Protein AF-G0NID2-F1 (afdb_monomer_lite)

Foldseek 3Di:
DCPPQLVDPPRFKDKDFAPAFDDLVVVCVVQNAADVVQRQWGWADRPPAQKTWIWGGDGGMIIIGIDGD

Secondary structure (DSSP, 8-state):
-HHHHTT-TT--EEEEE-SS---HHHHHHHH-SPBTTBTTEEEEEPTTSSEEEEEEEETTEEEEEEEE-

Radius of gyration: 11.78 Å; chains: 1; bounding box: 29×21×26 Å

Structure (mmCIF, N/CA/C/O backbone):
data_AF-G0NID2-F1
#
_entry.id   AF-G0NID2-F1
#
loop_
_atom_site.group_PDB
_atom_site.id
_atom_site.type_symbol
_atom_site.label_atom_id
_atom_site.label_alt_id
_atom_site.label_comp_id
_atom_site.label_asym_id
_atom_site.label_entity_id
_atom_site.label_seq_id
_atom_site.pdbx_PDB_ins_code
_atom_site.Cartn_x
_atom_site.Cartn_y
_atom_site.Cartn_z
_atom_site.occupancy
_atom_site.B_iso_or_equiv
_atom_site.auth_seq_id
_atom_site.auth_comp_id
_atom_site.auth_asym_id
_atom_site.auth_atom_id
_atom_site.pdbx_PDB_model_num
ATOM 1 N N . MET A 1 1 ? 8.373 1.903 8.215 1.00 60.34 1 MET A N 1
ATOM 2 C CA . MET A 1 1 ? 7.167 2.608 7.710 1.00 60.34 1 MET A CA 1
ATOM 3 C C . MET A 1 1 ? 5.906 2.167 8.446 1.00 60.34 1 MET A C 1
ATOM 5 O O . MET A 1 1 ? 5.208 3.017 8.990 1.00 60.34 1 MET A O 1
ATOM 9 N N . ARG A 1 2 ? 5.654 0.852 8.521 1.00 64.50 2 ARG A N 1
ATOM 10 C CA . ARG A 1 2 ? 4.459 0.259 9.134 1.00 64.50 2 ARG A CA 1
ATOM 11 C C . ARG A 1 2 ? 4.165 0.734 10.563 1.00 64.50 2 ARG A C 1
ATOM 13 O O . ARG A 1 2 ? 3.037 1.097 10.872 1.00 64.50 2 ARG A O 1
ATOM 20 N N . GLU A 1 3 ? 5.182 0.792 11.420 1.00 65.25 3 GLU A N 1
ATOM 21 C CA . GLU A 1 3 ? 4.976 1.068 12.848 1.00 65.25 3 GLU A CA 1
ATOM 22 C C . GLU A 1 3 ? 4.520 2.492 13.188 1.00 65.25 3 GLU A C 1
ATOM 24 O O . GLU A 1 3 ? 3.910 2.680 14.236 1.00 65.25 3 GLU A O 1
ATOM 29 N N . ILE A 1 4 ? 4.798 3.484 12.335 1.00 64.25 4 ILE A N 1
ATOM 30 C CA . ILE A 1 4 ? 4.478 4.894 12.616 1.00 64.25 4 ILE A CA 1
ATOM 31 C C . ILE A 1 4 ? 3.172 5.300 11.928 1.00 64.25 4 ILE A C 1
ATOM 33 O O . ILE A 1 4 ? 2.312 5.913 12.556 1.00 64.25 4 ILE A O 1
ATOM 37 N N . LEU A 1 5 ? 2.993 4.933 10.654 1.00 67.50 5 LEU A N 1
ATOM 38 C CA . LEU A 1 5 ? 1.831 5.373 9.875 1.00 67.50 5 LEU A CA 1
ATOM 39 C C . LEU A 1 5 ? 0.536 4.688 10.325 1.00 67.50 5 LEU A C 1
ATOM 41 O O . LEU A 1 5 ? -0.490 5.348 10.461 1.00 67.50 5 LEU A O 1
ATOM 45 N N . PHE A 1 6 ? 0.585 3.388 10.625 1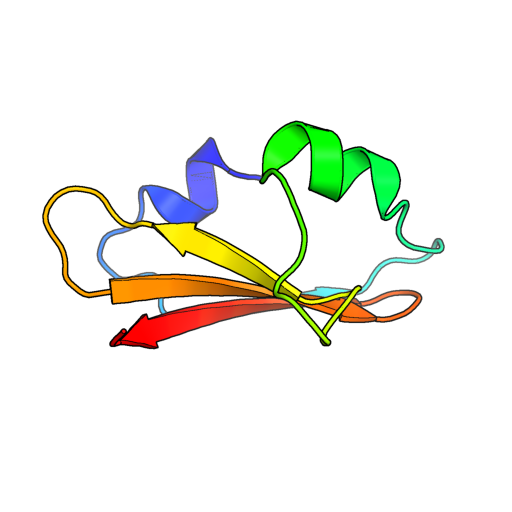.00 72.81 6 PHE A N 1
ATOM 46 C CA . PHE A 1 6 ? -0.629 2.608 10.887 1.00 72.81 6 PHE A CA 1
ATOM 47 C C . PHE A 1 6 ? -1.062 2.573 12.355 1.00 72.81 6 PHE A C 1
ATOM 49 O O . PHE A 1 6 ? -2.143 2.078 12.657 1.00 72.81 6 PHE A O 1
ATOM 56 N N . LYS A 1 7 ? -0.252 3.111 13.276 1.00 78.88 7 LYS A N 1
ATOM 57 C CA . LYS A 1 7 ? -0.636 3.259 14.692 1.00 78.88 7 LYS A CA 1
ATOM 58 C C . LYS A 1 7 ? -1.348 4.579 14.985 1.00 78.88 7 LYS A C 1
ATOM 60 O O . LYS A 1 7 ? -1.938 4.720 16.051 1.00 78.88 7 LYS A O 1
ATOM 65 N N . SER A 1 8 ? -1.289 5.550 14.072 1.00 82.75 8 SER A N 1
ATOM 66 C CA . SER A 1 8 ? -1.955 6.835 14.268 1.00 82.75 8 SER A CA 1
ATOM 67 C C . SER A 1 8 ? -3.466 6.698 14.029 1.00 82.75 8 SER A C 1
ATOM 69 O O . SER A 1 8 ? -3.881 6.400 12.903 1.00 82.75 8 SER A O 1
ATOM 71 N N . PRO A 1 9 ? -4.316 6.957 15.042 1.00 81.75 9 PRO A N 1
ATOM 72 C CA . PRO A 1 9 ? -5.763 6.824 14.895 1.00 81.75 9 PRO A CA 1
ATOM 73 C C . PRO A 1 9 ? -6.346 7.841 13.907 1.00 81.75 9 PRO A C 1
ATOM 75 O O . PRO A 1 9 ? -7.397 7.579 13.333 1.00 81.75 9 PRO A O 1
ATOM 78 N N . VAL A 1 10 ? -5.641 8.952 13.669 1.00 86.69 10 VAL A N 1
ATOM 79 C CA . VAL A 1 10 ? -6.063 10.069 12.807 1.00 86.69 10 VAL A CA 1
ATOM 80 C C . VAL A 1 10 ? -5.354 10.092 11.450 1.00 86.69 10 VAL A C 1
ATOM 82 O O . VAL A 1 10 ? -5.485 11.054 10.700 1.00 86.69 10 VAL A O 1
ATOM 85 N N . PHE A 1 11 ? -4.555 9.073 11.121 1.00 88.75 11 PHE A N 1
ATOM 86 C CA . PHE A 1 11 ? -3.906 9.020 9.814 1.00 88.75 11 PHE A CA 1
ATOM 87 C C . PHE A 1 11 ? -4.926 8.710 8.710 1.00 88.75 11 PHE A C 1
ATOM 89 O O . PHE A 1 11 ? -5.536 7.636 8.694 1.00 88.75 11 PHE A O 1
ATOM 96 N N . GLU A 1 12 ? -5.067 9.656 7.778 1.00 91.94 12 GLU A N 1
ATOM 97 C CA . GLU A 1 12 ? -5.956 9.552 6.617 1.00 91.94 12 GLU A CA 1
ATOM 98 C C . GLU A 1 12 ? -5.203 9.242 5.323 1.00 91.94 12 GLU A C 1
ATOM 100 O O . GLU A 1 12 ? -5.606 8.349 4.583 1.00 91.94 12 GLU A O 1
ATOM 105 N N . LYS A 1 13 ? -4.124 9.977 5.017 1.00 94.88 13 LYS A N 1
ATOM 106 C CA . LYS A 1 13 ? -3.350 9.780 3.785 1.00 94.88 13 LYS A CA 1
ATOM 107 C C . LYS A 1 13 ? -1.927 10.325 3.868 1.00 94.88 13 LYS A C 1
ATOM 109 O O . LYS A 1 13 ? -1.678 11.330 4.531 1.00 94.88 13 LYS A O 1
ATOM 114 N N . CYS A 1 14 ? -1.018 9.732 3.099 1.00 93.19 14 CYS A N 1
ATOM 115 C CA . CYS A 1 14 ? 0.265 10.338 2.750 1.00 93.19 14 CYS A CA 1
ATOM 116 C C . CYS A 1 14 ? 0.734 9.920 1.355 1.00 93.19 14 CYS A C 1
ATOM 118 O O . CYS A 1 14 ? 0.305 8.906 0.807 1.00 93.19 14 CYS A O 1
ATOM 120 N N . SER A 1 15 ? 1.670 10.695 0.811 1.00 94.50 15 SER A N 1
ATOM 121 C CA . SER A 1 15 ? 2.391 10.379 -0.417 1.00 94.50 15 SER A CA 1
ATOM 122 C C . SER A 1 15 ? 3.884 10.504 -0.154 1.00 94.50 15 SER A C 1
ATOM 124 O O . SER A 1 15 ? 4.323 11.485 0.443 1.00 94.50 15 SER A O 1
ATOM 126 N N . LEU A 1 16 ? 4.657 9.538 -0.633 1.00 92.62 16 LEU A N 1
ATOM 127 C CA . LEU A 1 16 ? 6.113 9.531 -0.565 1.00 92.62 16 LEU A CA 1
ATOM 128 C C . LEU A 1 16 ? 6.659 9.483 -1.986 1.00 92.62 16 LEU A C 1
ATOM 130 O O . LEU A 1 16 ? 6.305 8.586 -2.747 1.00 92.62 16 LEU A O 1
ATOM 134 N N . SER A 1 17 ? 7.517 10.438 -2.326 1.00 95.38 17 SER A N 1
ATOM 135 C CA . SER A 1 17 ? 8.273 10.423 -3.578 1.00 95.38 17 SER A CA 1
ATOM 136 C C . SER A 1 17 ? 9.668 9.877 -3.311 1.00 95.38 17 SER A C 1
ATOM 138 O O . SER A 1 17 ? 10.303 10.241 -2.320 1.00 95.38 17 SER A O 1
ATOM 140 N N . LEU A 1 18 ? 10.139 9.006 -4.192 1.00 91.69 18 LEU A N 1
ATOM 141 C CA . LEU A 1 18 ? 11.428 8.338 -4.089 1.00 91.69 18 LEU A CA 1
ATOM 142 C C . LEU A 1 18 ? 12.332 8.787 -5.236 1.00 91.69 18 LEU A C 1
ATOM 144 O O . LEU A 1 18 ? 11.864 9.129 -6.316 1.00 91.69 18 LEU A O 1
ATOM 148 N N . PHE A 1 19 ? 13.642 8.765 -5.009 1.00 94.38 19 PHE A N 1
ATOM 149 C CA . PHE A 1 19 ? 14.632 9.013 -6.065 1.00 94.38 19 PHE A CA 1
ATOM 150 C C . PHE A 1 19 ? 14.974 7.752 -6.866 1.00 94.38 19 PHE A C 1
ATOM 152 O O . PHE A 1 19 ? 15.667 7.826 -7.877 1.00 94.38 19 PHE A O 1
ATOM 159 N N . VAL A 1 20 ? 14.519 6.593 -6.393 1.00 92.88 20 VAL A N 1
ATOM 160 C CA . VAL A 1 20 ? 14.806 5.281 -6.970 1.00 92.88 20 VAL A CA 1
ATOM 161 C C . VAL A 1 20 ? 13.505 4.531 -7.234 1.00 92.88 20 VAL A C 1
ATOM 163 O O . VAL A 1 20 ? 12.507 4.810 -6.558 1.00 92.88 20 VAL A O 1
ATOM 166 N N . PRO A 1 21 ? 13.506 3.593 -8.197 1.00 92.50 21 PRO A N 1
ATOM 167 C CA . PRO A 1 21 ? 12.357 2.740 -8.438 1.00 92.50 21 PRO A CA 1
ATOM 168 C C . PRO A 1 21 ? 11.936 1.958 -7.193 1.00 92.50 21 PRO A C 1
ATOM 170 O O . PRO A 1 21 ? 12.777 1.546 -6.389 1.00 92.50 21 PRO A O 1
ATOM 173 N N . ILE A 1 22 ? 10.633 1.738 -7.048 1.00 92.31 22 ILE A N 1
ATOM 174 C CA . ILE A 1 22 ? 10.080 0.901 -5.984 1.00 92.31 22 ILE A CA 1
ATOM 175 C C . ILE A 1 22 ? 10.356 -0.573 -6.274 1.00 92.31 22 ILE A C 1
ATOM 177 O O . ILE A 1 22 ? 10.002 -1.081 -7.337 1.00 92.31 22 ILE A O 1
ATOM 181 N N . ASP A 1 23 ? 10.907 -1.277 -5.287 1.00 91.81 23 ASP A N 1
ATOM 182 C CA . ASP A 1 23 ? 10.950 -2.737 -5.289 1.00 91.81 23 ASP A CA 1
ATOM 183 C C . ASP A 1 23 ? 9.603 -3.302 -4.820 1.00 91.81 23 ASP A C 1
ATOM 185 O O . ASP A 1 23 ? 9.286 -3.295 -3.630 1.00 91.81 23 ASP A O 1
ATOM 189 N N . VAL A 1 24 ? 8.798 -3.779 -5.770 1.00 91.00 24 VAL A N 1
ATOM 190 C CA . VAL A 1 24 ? 7.479 -4.369 -5.494 1.00 91.00 24 VAL A CA 1
ATOM 191 C C . VAL A 1 24 ? 7.598 -5.633 -4.635 1.00 91.00 24 VAL A C 1
ATOM 193 O O . VAL A 1 24 ? 6.753 -5.856 -3.771 1.00 91.00 24 VAL A O 1
ATOM 196 N N . SER A 1 25 ? 8.679 -6.403 -4.786 1.00 92.12 25 SER A N 1
ATOM 197 C CA . SER A 1 25 ? 8.891 -7.659 -4.050 1.00 92.12 25 SER A CA 1
ATOM 198 C C . SER A 1 25 ? 9.031 -7.404 -2.547 1.00 92.12 25 SER A C 1
ATOM 200 O O . SER A 1 25 ? 8.533 -8.168 -1.721 1.00 92.12 25 SER A O 1
ATOM 202 N N . ALA A 1 26 ? 9.660 -6.284 -2.177 1.00 92.00 26 ALA A N 1
ATOM 203 C CA . ALA A 1 26 ? 9.765 -5.856 -0.785 1.00 92.00 26 ALA A CA 1
ATOM 204 C C . ALA A 1 26 ? 8.390 -5.521 -0.176 1.00 92.00 26 ALA A C 1
ATOM 206 O O . ALA A 1 26 ? 8.156 -5.773 1.007 1.00 92.00 26 ALA A O 1
ATOM 207 N N . PHE A 1 27 ? 7.462 -4.981 -0.974 1.00 92.56 27 PHE A N 1
ATOM 208 C CA . PHE A 1 27 ? 6.088 -4.734 -0.531 1.00 92.56 27 PHE A CA 1
ATOM 209 C C . PHE A 1 27 ? 5.282 -6.025 -0.426 1.00 92.56 27 PHE A C 1
ATOM 211 O O . PHE A 1 27 ? 4.544 -6.175 0.544 1.00 92.56 27 PHE A O 1
ATOM 218 N N . GLU A 1 28 ? 5.457 -6.971 -1.348 1.00 93.44 28 GLU A N 1
ATOM 219 C CA . GLU A 1 28 ? 4.809 -8.284 -1.258 1.00 93.44 28 GLU A CA 1
ATOM 220 C C . GLU A 1 28 ? 5.227 -9.039 0.010 1.00 93.44 28 GLU A C 1
ATOM 222 O O . GLU A 1 28 ? 4.396 -9.627 0.702 1.00 93.44 28 GLU A O 1
ATOM 227 N N . GLN A 1 29 ? 6.509 -8.964 0.374 1.00 92.81 29 GLN A N 1
ATOM 228 C CA . GLN A 1 29 ? 7.016 -9.574 1.600 1.00 92.81 29 GLN A CA 1
ATOM 229 C C . GLN A 1 29 ? 6.425 -8.941 2.874 1.00 92.81 29 GLN A C 1
ATOM 231 O O . GLN A 1 29 ? 6.173 -9.648 3.849 1.00 92.81 29 GLN A O 1
ATOM 236 N N . GLU A 1 30 ? 6.213 -7.622 2.890 1.00 90.62 30 GLU A N 1
ATOM 237 C CA . GLU A 1 30 ? 5.726 -6.899 4.074 1.00 90.62 30 GLU A CA 1
ATOM 238 C C . GLU A 1 30 ? 4.193 -6.908 4.200 1.00 90.62 30 GLU A C 1
ATOM 240 O O . GLU A 1 30 ? 3.654 -7.009 5.307 1.00 90.62 30 GLU A O 1
ATOM 245 N N . PHE A 1 31 ? 3.483 -6.773 3.078 1.00 90.69 31 PHE A N 1
ATOM 246 C CA . PHE A 1 31 ? 2.034 -6.562 3.030 1.00 90.69 31 PHE A CA 1
ATOM 247 C C . PHE A 1 31 ? 1.250 -7.761 2.491 1.00 90.69 31 PHE A C 1
ATOM 249 O O . PHE A 1 31 ? 0.022 -7.756 2.580 1.00 90.69 31 PHE A O 1
ATOM 256 N N . GLY A 1 32 ? 1.931 -8.794 1.997 1.00 92.31 32 GLY A N 1
ATOM 257 C CA . GLY A 1 32 ? 1.311 -9.945 1.352 1.00 92.31 32 GLY A CA 1
ATOM 258 C C . GLY A 1 32 ? 1.016 -9.690 -0.124 1.00 92.31 32 GLY A C 1
ATOM 259 O O . GLY A 1 32 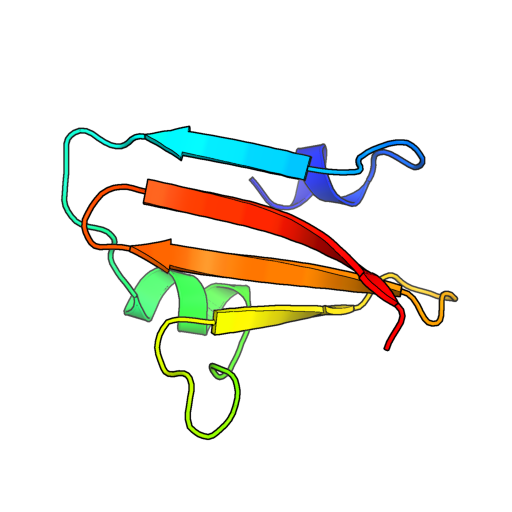? 1.609 -8.824 -0.759 1.00 92.31 32 GLY A O 1
ATOM 260 N N . GLU A 1 33 ? 0.093 -10.461 -0.688 1.00 94.31 33 GLU A N 1
ATOM 261 C CA . GLU A 1 33 ? -0.209 -10.386 -2.117 1.00 94.31 33 GLU A CA 1
ATOM 262 C C . GLU A 1 33 ? -0.886 -9.066 -2.508 1.00 94.31 33 GLU A C 1
ATOM 264 O O . GLU A 1 33 ? -1.726 -8.518 -1.786 1.00 94.31 33 GLU A O 1
ATOM 269 N N . ALA A 1 34 ? -0.549 -8.580 -3.702 1.00 95.12 34 ALA A N 1
ATOM 270 C CA . ALA A 1 34 ? -1.255 -7.469 -4.312 1.00 95.12 34 ALA A CA 1
ATOM 271 C C . ALA A 1 34 ? -2.722 -7.830 -4.606 1.00 95.12 34 ALA A C 1
ATOM 273 O O . ALA A 1 34 ? -3.098 -8.985 -4.823 1.00 95.12 34 ALA A O 1
ATOM 274 N N . VAL A 1 35 ? -3.571 -6.808 -4.678 1.00 95.06 35 VAL A N 1
ATOM 275 C CA . VAL A 1 35 ? -4.988 -6.947 -5.011 1.00 95.06 35 VAL A CA 1
ATOM 276 C C . VAL A 1 35 ? -5.131 -7.568 -6.401 1.00 95.06 35 VAL A C 1
ATOM 278 O O . VAL A 1 35 ? -4.515 -7.132 -7.376 1.00 95.06 35 VAL A O 1
ATOM 281 N N . ARG A 1 36 ? -6.000 -8.577 -6.524 1.00 94.50 36 ARG A N 1
ATOM 282 C CA . ARG A 1 36 ? -6.234 -9.281 -7.790 1.00 94.50 36 ARG A CA 1
ATOM 283 C C . ARG A 1 36 ? -6.625 -8.301 -8.904 1.00 94.50 36 ARG A C 1
ATOM 285 O O . ARG A 1 36 ? -7.616 -7.585 -8.799 1.00 94.50 36 ARG A O 1
ATOM 292 N N . GLY A 1 37 ? -5.852 -8.297 -9.991 1.00 93.38 37 GLY A N 1
ATOM 293 C CA . GLY A 1 37 ? -6.043 -7.380 -11.123 1.00 93.38 37 GLY A CA 1
ATOM 294 C C . GLY A 1 37 ? -5.458 -5.974 -10.920 1.00 93.38 37 GLY A C 1
ATOM 295 O O . GLY A 1 37 ? -5.574 -5.145 -11.818 1.00 93.38 37 GLY A O 1
ATOM 296 N N . ARG A 1 38 ? -4.816 -5.703 -9.776 1.00 93.50 38 ARG A N 1
ATOM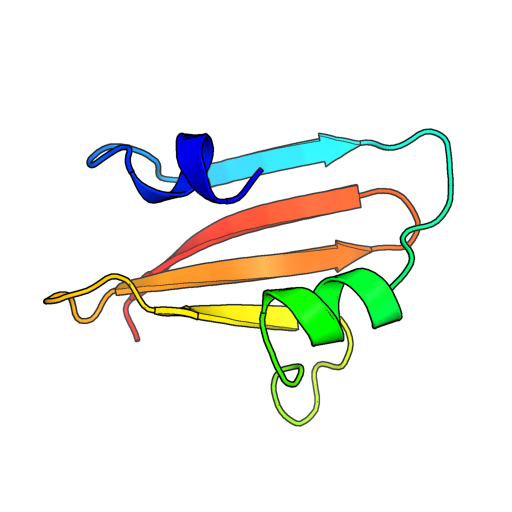 297 C CA . ARG A 1 38 ? -4.107 -4.457 -9.449 1.00 93.50 38 ARG A CA 1
ATOM 298 C C . ARG A 1 38 ? -2.738 -4.787 -8.819 1.00 93.50 38 ARG A C 1
ATOM 300 O O . ARG A 1 38 ? -2.583 -4.671 -7.607 1.00 93.50 38 ARG A O 1
ATOM 307 N N . PRO A 1 39 ? -1.734 -5.181 -9.626 1.00 91.19 39 PRO A N 1
ATOM 308 C CA . PRO A 1 39 ? -0.450 -5.712 -9.139 1.00 91.19 39 PRO A CA 1
ATOM 309 C C . PRO A 1 39 ? 0.393 -4.707 -8.337 1.00 91.19 39 PRO A C 1
ATOM 311 O O . PRO A 1 39 ? 1.354 -5.087 -7.685 1.00 91.19 39 PRO A O 1
ATOM 314 N N . SER A 1 40 ? 0.040 -3.424 -8.375 1.00 95.06 40 SER A N 1
ATOM 315 C CA . SER A 1 40 ? 0.721 -2.360 -7.632 1.00 95.06 40 SER A CA 1
ATOM 316 C C . SER A 1 40 ? -0.128 -1.815 -6.481 1.00 95.06 40 SER A C 1
ATOM 318 O O . SER A 1 40 ? 0.149 -0.735 -5.968 1.00 95.06 40 SER A O 1
ATOM 320 N N . THR A 1 41 ? -1.199 -2.513 -6.097 1.00 96.69 41 THR A N 1
ATOM 321 C CA . THR A 1 41 ? -2.098 -2.107 -5.014 1.00 96.69 41 THR A CA 1
ATOM 322 C C . THR A 1 41 ? -2.122 -3.169 -3.929 1.00 96.69 41 THR A C 1
ATOM 324 O O . THR A 1 41 ? -2.354 -4.335 -4.220 1.00 96.69 41 THR A O 1
ATOM 327 N N . PHE A 1 42 ? -1.950 -2.758 -2.677 1.00 95.56 42 PHE A N 1
ATOM 328 C CA . PHE A 1 42 ? -1.967 -3.626 -1.502 1.00 95.56 42 PHE A CA 1
ATOM 329 C C . PHE A 1 42 ? -2.980 -3.102 -0.493 1.00 95.56 42 PHE A C 1
ATOM 331 O O . PHE A 1 42 ? -3.170 -1.888 -0.363 1.00 95.56 42 PHE A O 1
ATOM 338 N N . HIS A 1 43 ? -3.618 -4.011 0.240 1.00 94.62 43 HIS A N 1
ATOM 339 C CA . HIS A 1 43 ? -4.563 -3.673 1.302 1.00 94.62 43 HIS A CA 1
ATOM 340 C C . HIS A 1 43 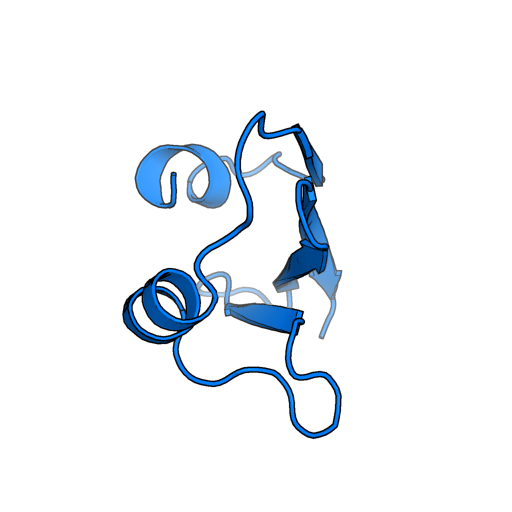? -4.023 -4.152 2.646 1.00 94.62 43 HIS A C 1
ATOM 342 O O . HIS A 1 43 ? -3.771 -5.337 2.837 1.00 94.62 43 HIS A O 1
ATOM 348 N N . HIS A 1 44 ? -3.865 -3.223 3.588 1.00 91.81 44 HIS A N 1
ATOM 349 C CA . HIS A 1 44 ? -3.458 -3.526 4.956 1.00 91.81 44 HIS A CA 1
ATOM 350 C C . HIS A 1 44 ? -4.629 -3.286 5.923 1.00 91.81 44 HIS A C 1
ATOM 352 O O . HIS A 1 44 ? -5.027 -2.132 6.105 1.00 91.81 44 HIS A O 1
ATOM 358 N N . PRO A 1 45 ? -5.207 -4.331 6.541 1.00 91.31 45 PRO A N 1
ATOM 359 C CA . PRO A 1 45 ? -6.389 -4.182 7.386 1.00 91.31 45 PRO A CA 1
ATOM 360 C C . PRO A 1 45 ? -6.081 -3.415 8.677 1.00 91.31 45 PRO A C 1
ATOM 362 O O . PRO A 1 45 ? -5.015 -3.586 9.273 1.00 91.31 45 PRO A O 1
ATOM 365 N N . ILE A 1 46 ? -7.038 -2.608 9.143 1.00 89.50 46 ILE A N 1
ATOM 366 C CA . ILE A 1 46 ? -6.969 -1.965 10.458 1.00 89.50 46 ILE A CA 1
ATOM 367 C C . ILE A 1 46 ? -7.664 -2.881 11.475 1.00 89.50 46 ILE A C 1
ATOM 369 O O . ILE A 1 46 ? -8.844 -3.194 11.303 1.00 89.50 46 ILE A O 1
ATOM 373 N N . PRO A 1 47 ? -6.978 -3.324 12.546 1.00 87.25 47 PRO A N 1
ATOM 374 C CA . PRO A 1 47 ? -7.595 -4.189 13.547 1.00 87.25 47 PRO A CA 1
ATOM 375 C C . PRO A 1 47 ? -8.867 -3.573 14.142 1.00 87.25 47 PRO A C 1
ATOM 377 O O . PRO A 1 47 ? -8.871 -2.404 14.523 1.00 87.25 47 PRO A O 1
ATOM 380 N N . ASN A 1 48 ? -9.925 -4.381 14.274 1.00 88.56 48 ASN A N 1
ATOM 381 C CA . ASN A 1 48 ? -11.227 -3.984 14.833 1.00 88.56 48 ASN A CA 1
ATOM 382 C C . ASN A 1 48 ? -11.941 -2.843 14.079 1.00 88.56 48 ASN A C 1
ATOM 384 O O . ASN A 1 48 ? -12.761 -2.141 14.669 1.00 88.56 48 ASN A O 1
ATOM 388 N N . SER A 1 49 ? -11.642 -2.649 12.793 1.00 88.38 49 SER A N 1
ATOM 389 C CA . SER A 1 49 ? -12.319 -1.682 11.928 1.00 88.38 49 SER A CA 1
ATOM 390 C C . SER A 1 49 ? -12.741 -2.345 10.614 1.00 88.38 49 SER A C 1
ATOM 392 O O . SER A 1 49 ? -12.116 -3.306 10.172 1.00 88.38 49 SER A O 1
ATOM 394 N N . ASN A 1 50 ? -13.780 -1.804 9.973 1.00 92.25 50 ASN A N 1
ATOM 395 C CA . ASN A 1 50 ? -14.103 -2.112 8.571 1.00 92.25 50 ASN A CA 1
ATOM 396 C C . ASN A 1 50 ? -13.239 -1.294 7.596 1.00 92.25 50 ASN A C 1
ATOM 398 O O . ASN A 1 50 ? -13.419 -1.355 6.382 1.00 92.25 50 ASN A O 1
ATOM 402 N N . GLU A 1 51 ? -12.333 -0.478 8.125 1.00 93.00 51 GLU A N 1
ATOM 403 C CA . GLU A 1 51 ? -11.385 0.299 7.350 1.00 93.00 51 GLU A CA 1
ATOM 404 C C . GLU A 1 51 ? -10.084 -0.470 7.104 1.00 93.00 51 GLU A C 1
ATOM 406 O O . GLU A 1 51 ? -9.674 -1.354 7.861 1.00 93.00 51 GLU A O 1
ATOM 411 N N . TYR A 1 52 ? -9.384 -0.072 6.052 1.00 93.19 52 TYR A N 1
ATOM 412 C CA . TYR A 1 52 ? -8.072 -0.583 5.694 1.00 93.19 52 TYR A CA 1
ATOM 413 C C . TYR A 1 52 ? -7.206 0.548 5.137 1.00 93.19 52 TYR A C 1
ATOM 415 O O . TYR A 1 52 ? -7.698 1.611 4.751 1.00 93.19 52 TYR A O 1
ATOM 423 N N . PHE A 1 53 ? -5.900 0.324 5.085 1.00 93.56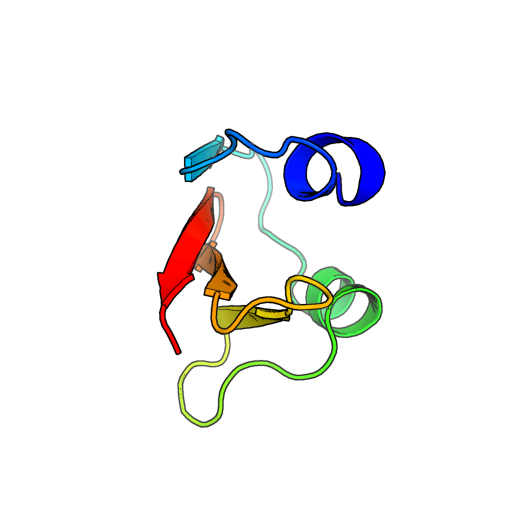 53 PHE A N 1
ATOM 424 C CA . PHE A 1 53 ? -4.986 1.178 4.345 1.00 93.56 53 PHE A CA 1
ATOM 425 C C . PHE A 1 53 ? -4.766 0.611 2.949 1.00 93.56 53 PHE A C 1
ATOM 427 O O . PHE A 1 53 ? -4.277 -0.506 2.786 1.00 93.56 53 PHE A O 1
ATOM 434 N N . GLU A 1 54 ? -5.132 1.394 1.943 1.00 96.25 54 GLU A N 1
ATOM 435 C CA . GLU A 1 54 ? -4.787 1.149 0.552 1.00 96.25 54 GLU A CA 1
ATOM 436 C C . GLU A 1 54 ? -3.404 1.729 0.275 1.00 96.25 54 GLU A C 1
ATOM 438 O O . GLU A 1 54 ? -3.164 2.910 0.533 1.00 96.25 54 GLU A O 1
ATOM 443 N N . ILE A 1 55 ? -2.507 0.893 -0.237 1.00 96.06 55 ILE A N 1
ATOM 444 C CA . ILE A 1 55 ? -1.142 1.256 -0.603 1.00 96.06 55 ILE A CA 1
ATOM 445 C C . ILE A 1 55 ? -1.023 1.089 -2.112 1.00 96.06 55 ILE A C 1
ATOM 447 O O . ILE A 1 55 ? -1.231 -0.007 -2.628 1.00 96.06 55 ILE A O 1
ATOM 451 N N . IL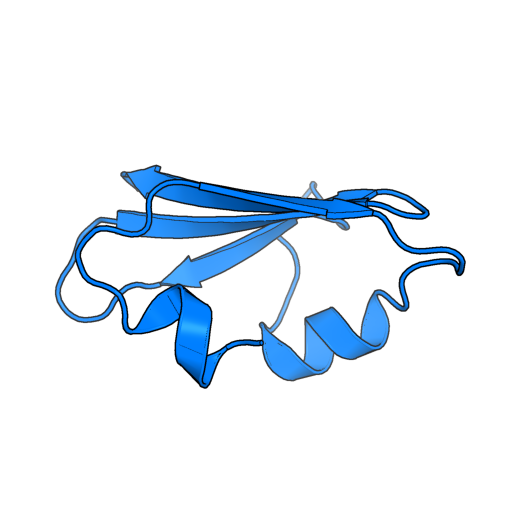E A 1 56 ? -0.693 2.164 -2.817 1.00 96.94 56 ILE A N 1
ATOM 452 C CA . ILE A 1 56 ? -0.523 2.176 -4.268 1.00 96.94 56 ILE A CA 1
ATOM 453 C C . ILE A 1 56 ? 0.932 2.505 -4.575 1.00 96.94 56 ILE A C 1
ATOM 455 O O . ILE A 1 56 ? 1.459 3.530 -4.138 1.00 96.94 56 ILE A O 1
ATOM 459 N N . LEU A 1 57 ? 1.570 1.621 -5.333 1.00 95.75 57 LEU A N 1
ATOM 460 C CA . LEU A 1 57 ? 2.923 1.786 -5.833 1.00 95.75 57 LEU A CA 1
ATOM 461 C C . LEU A 1 57 ? 2.858 2.299 -7.272 1.00 95.75 57 LEU A C 1
ATOM 463 O O . LEU A 1 57 ? 2.202 1.717 -8.129 1.00 95.75 57 LEU A O 1
ATOM 467 N N . ASN A 1 58 ? 3.577 3.377 -7.539 1.00 92.94 58 ASN A N 1
ATOM 468 C CA . ASN A 1 58 ? 3.953 3.814 -8.878 1.00 92.94 58 ASN A CA 1
ATOM 469 C C . ASN A 1 58 ? 5.481 3.806 -8.954 1.00 92.94 58 ASN A C 1
ATOM 471 O O . ASN A 1 58 ? 6.124 3.806 -7.912 1.00 92.94 58 ASN A O 1
ATOM 475 N N . GLU A 1 59 ? 6.071 3.874 -10.149 1.00 90.38 59 GLU A N 1
ATOM 476 C CA . GLU A 1 59 ? 7.522 3.706 -10.367 1.00 90.38 59 GLU A CA 1
ATOM 477 C C . GLU A 1 59 ? 8.409 4.342 -9.282 1.00 90.38 59 GLU A C 1
ATOM 479 O O . GLU A 1 59 ? 9.295 3.679 -8.759 1.00 90.38 59 GLU A O 1
ATOM 484 N N . GLN A 1 60 ? 8.120 5.582 -8.873 1.00 94.94 60 GLN A N 1
ATOM 485 C CA . GLN A 1 60 ? 8.862 6.309 -7.834 1.00 94.94 60 GLN A CA 1
ATOM 486 C C . GLN A 1 60 ? 7.961 6.972 -6.777 1.00 94.94 60 GLN A C 1
ATOM 488 O O . GLN A 1 60 ? 8.362 7.939 -6.124 1.00 94.94 60 GLN A O 1
ATOM 493 N N . LYS A 1 61 ? 6.718 6.506 -6.609 1.00 95.50 61 LYS A N 1
ATOM 494 C CA . LYS A 1 61 ? 5.755 7.123 -5.682 1.00 95.50 61 LYS A CA 1
ATOM 495 C C . LYS A 1 61 ? 4.960 6.071 -4.922 1.00 95.50 61 LYS A C 1
ATOM 497 O O . LYS A 1 61 ? 4.365 5.195 -5.537 1.00 95.50 61 LYS A O 1
ATOM 502 N N . ILE A 1 62 ? 4.903 6.210 -3.601 1.00 95.56 62 ILE A N 1
ATOM 503 C CA . ILE A 1 62 ? 4.038 5.412 -2.728 1.00 95.56 62 ILE A CA 1
ATOM 504 C C . ILE A 1 62 ? 2.899 6.306 -2.256 1.00 95.56 62 ILE A C 1
ATOM 506 O O . ILE A 1 62 ? 3.139 7.355 -1.654 1.00 95.56 62 ILE A O 1
ATOM 510 N N . GLU A 1 63 ? 1.666 5.882 -2.484 1.00 96.19 63 GLU A N 1
ATOM 511 C CA . GLU A 1 63 ? 0.475 6.531 -1.945 1.00 96.19 63 GLU A CA 1
ATOM 512 C C . GLU A 1 63 ? -0.175 5.609 -0.927 1.00 96.19 63 GLU A C 1
ATOM 514 O O . GLU A 1 63 ? -0.364 4.426 -1.186 1.00 96.19 63 GLU A O 1
ATOM 519 N N . ILE A 1 64 ? -0.495 6.151 0.244 1.00 95.06 64 ILE A N 1
ATOM 520 C CA . ILE A 1 64 ? -1.156 5.413 1.317 1.00 95.06 64 ILE A CA 1
ATOM 521 C C . ILE A 1 64 ? -2.392 6.204 1.703 1.00 95.06 64 ILE A C 1
ATOM 523 O O . ILE A 1 64 ? -2.288 7.397 1.995 1.00 95.06 64 ILE A O 1
ATOM 527 N N . ALA A 1 65 ? -3.550 5.557 1.715 1.00 95.69 65 ALA A N 1
ATOM 528 C CA . ALA A 1 65 ? -4.805 6.177 2.110 1.00 95.69 65 ALA A CA 1
ATOM 529 C C . ALA A 1 65 ? -5.659 5.215 2.933 1.00 95.69 65 ALA A C 1
ATOM 531 O O . ALA A 1 65 ? -5.759 4.034 2.615 1.00 95.69 65 ALA A O 1
ATOM 532 N N . ARG A 1 66 ? -6.316 5.731 3.969 1.00 94.69 66 ARG A N 1
ATOM 533 C CA . ARG A 1 66 ? -7.364 5.018 4.692 1.00 94.69 66 ARG A CA 1
ATOM 534 C C . ARG A 1 66 ? -8.622 4.945 3.822 1.00 94.69 66 ARG A C 1
ATOM 536 O O . ARG A 1 66 ? -9.013 5.938 3.204 1.00 94.69 66 ARG A O 1
ATOM 543 N N . LYS A 1 67 ? -9.239 3.771 3.757 1.00 94.81 67 LYS A N 1
ATOM 544 C CA . LYS A 1 67 ? -10.446 3.467 2.981 1.00 94.81 67 LYS A CA 1
ATOM 545 C C . LYS A 1 67 ? -11.399 2.617 3.816 1.00 94.81 67 LYS A C 1
ATOM 547 O O . LYS A 1 67 ? -10.964 1.956 4.752 1.00 94.81 67 LYS A O 1
ATOM 552 N N . ILE A 1 68 ? -12.678 2.632 3.456 1.00 91.88 68 ILE A N 1
ATOM 553 C CA . ILE A 1 68 ? -13.712 1.749 4.011 1.00 91.88 68 ILE A CA 1
ATOM 554 C C . ILE A 1 68 ? -13.873 0.568 3.043 1.00 91.88 68 ILE A C 1
ATOM 556 O O . ILE A 1 68 ? -13.906 0.797 1.830 1.00 91.88 68 ILE A O 1
ATOM 560 N N . GLY A 1 69 ? -13.899 -0.657 3.578 1.00 78.62 69 GLY A N 1
ATOM 561 C CA . GLY A 1 69 ? -14.097 -1.907 2.831 1.00 78.62 69 GLY A CA 1
ATOM 562 C C . GLY A 1 69 ? -15.542 -2.212 2.471 1.00 78.62 69 GLY A C 1
ATOM 563 O O . GLY A 1 69 ? -16.457 -1.642 3.107 1.00 78.62 69 GLY A O 1
#

Organism: Caenorhabditis brenneri (NCBI:txid135651)

Sequence (69 aa):
MREILFKSPVFEKCSLSLFVPIDVSAFEQEFGEAVRGRPSTFHHPIPNSNEYFEIILNEQKIEIARKIG

pLDDT: mean 89.97, std 8.4, range [60.34, 96.94]